Protein AF-A0A0J8FB85-F1 (afdb_monomer_lite)

pLDDT: mean 73.07, std 15.92, range [40.34, 92.5]

Foldseek 3Di:
DCPDDDPPVVLVVCVVVCCVVVNPPDAWDWDDDPVDIDTSDGDPVDDPPPPVPDPPPDPPDDDD

Radius of gyration: 16.31 Å; chains: 1; bounding box: 36×42×40 Å

Secondary st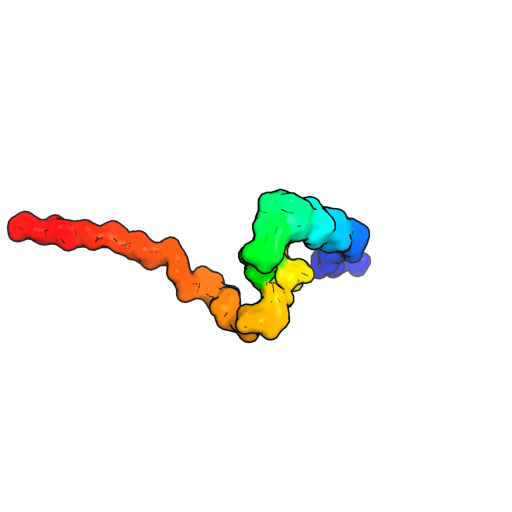ructure (DSSP, 8-state):
-------HHHHHHHHHHHHHHHGGG--EEEEE-SS-EEEEEE-TTS-S---S------------

Structure (mmCIF, N/CA/C/O backbone):
data_AF-A0A0J8FB85-F1
#
_entry.id   AF-A0A0J8FB85-F1
#
loop_
_atom_site.group_PDB
_atom_site.id
_atom_site.type_symbol
_atom_site.label_atom_id
_atom_site.label_alt_id
_atom_site.label_comp_id
_atom_site.label_asym_id
_atom_site.label_entity_id
_atom_site.label_seq_id
_atom_site.pdbx_PDB_ins_code
_atom_site.Cartn_x
_atom_site.Cartn_y
_atom_site.Cartn_z
_atom_site.occupancy
_atom_site.B_iso_or_equiv
_atom_site.auth_seq_id
_atom_site.auth_comp_id
_atom_site.auth_asym_id
_atom_site.auth_atom_id
_atom_site.pdbx_PDB_model_num
ATOM 1 N N . MET A 1 1 ? -11.200 8.140 19.285 1.00 40.34 1 MET A N 1
ATOM 2 C CA . MET A 1 1 ? -10.857 8.541 17.907 1.00 40.34 1 MET A CA 1
ATOM 3 C C . MET A 1 1 ? -9.681 7.677 17.484 1.00 40.34 1 MET A C 1
ATOM 5 O O . MET A 1 1 ? -8.549 8.080 17.689 1.00 40.34 1 MET A O 1
ATOM 9 N N . SER A 1 2 ? -9.950 6.472 16.992 1.00 45.38 2 SER A N 1
ATOM 10 C CA . SER A 1 2 ? -8.950 5.642 16.309 1.00 45.38 2 SER A CA 1
ATOM 11 C C . SER A 1 2 ? -9.659 5.145 15.067 1.00 45.38 2 SER A C 1
ATOM 13 O O . SER A 1 2 ? -10.192 4.044 15.030 1.00 45.38 2 SER A O 1
ATOM 15 N N . THR A 1 3 ? -9.866 6.084 14.151 1.00 42.16 3 THR A N 1
ATOM 16 C CA . THR A 1 3 ? -10.512 5.816 12.876 1.00 42.16 3 THR A CA 1
ATOM 17 C C . THR A 1 3 ? -9.462 5.149 12.012 1.00 42.16 3 THR A C 1
ATOM 19 O O . THR A 1 3 ? -8.416 5.749 11.777 1.00 42.16 3 THR A O 1
ATOM 22 N N . GLY A 1 4 ? -9.754 3.909 11.641 1.00 56.47 4 GLY A N 1
ATOM 23 C CA . GLY A 1 4 ? -9.046 3.079 10.685 1.00 56.47 4 GLY A CA 1
ATOM 24 C C . GLY A 1 4 ? -8.304 3.844 9.597 1.00 56.47 4 GLY A C 1
ATOM 25 O O . GLY A 1 4 ? -8.903 4.364 8.664 1.00 56.47 4 GLY A O 1
ATOM 26 N N . SER A 1 5 ? -7.004 4.007 9.790 1.00 62.75 5 SER A N 1
ATOM 27 C CA . SER A 1 5 ? -6.095 4.508 8.772 1.00 62.75 5 SER A CA 1
ATOM 28 C C . SER A 1 5 ? -4.757 3.879 9.103 1.00 62.75 5 SER A C 1
ATOM 30 O O . SER A 1 5 ? -4.273 3.998 10.233 1.00 62.75 5 SER A O 1
ATOM 32 N N . ILE A 1 6 ? -4.249 3.083 8.172 1.00 74.62 6 ILE A N 1
ATOM 33 C CA . ILE A 1 6 ? -3.090 2.227 8.393 1.00 74.62 6 ILE A CA 1
ATOM 34 C C . ILE A 1 6 ? -1.862 3.092 8.709 1.00 74.62 6 ILE A C 1
ATOM 36 O O . ILE A 1 6 ? -1.696 4.174 8.144 1.00 74.62 6 ILE A O 1
ATOM 40 N N . ASP A 1 7 ? -0.992 2.625 9.613 1.00 85.31 7 ASP A N 1
ATOM 41 C CA . ASP A 1 7 ? 0.240 3.339 9.953 1.00 85.31 7 ASP A CA 1
ATOM 42 C C . ASP A 1 7 ? 1.075 3.609 8.698 1.00 85.31 7 ASP A C 1
ATOM 44 O O . ASP A 1 7 ? 1.417 2.696 7.944 1.00 85.31 7 ASP A O 1
ATOM 48 N N . GLN A 1 8 ? 1.457 4.870 8.493 1.00 82.31 8 GLN A N 1
ATOM 49 C CA . GLN A 1 8 ? 2.216 5.279 7.310 1.00 82.31 8 GLN A CA 1
ATOM 50 C C . GLN A 1 8 ? 3.559 4.535 7.193 1.00 82.31 8 GLN A C 1
ATOM 52 O O . GLN A 1 8 ? 4.014 4.271 6.083 1.00 82.31 8 GLN A O 1
ATOM 57 N N . GLU A 1 9 ? 4.172 4.165 8.323 1.00 87.69 9 GLU A N 1
ATOM 58 C CA . GLU A 1 9 ? 5.398 3.356 8.359 1.00 87.69 9 GLU A CA 1
ATOM 59 C C . GLU A 1 9 ? 5.170 1.944 7.801 1.00 87.69 9 GLU A C 1
ATOM 61 O O . GLU A 1 9 ? 5.979 1.454 7.015 1.00 87.69 9 GLU A O 1
ATOM 66 N N . LEU A 1 10 ? 4.035 1.320 8.134 1.00 86.88 10 LEU A N 1
ATOM 67 C CA . LEU A 1 10 ? 3.660 0.008 7.608 1.00 86.88 10 LEU A CA 1
ATOM 68 C C . LEU A 1 10 ? 3.393 0.073 6.099 1.00 86.88 10 LEU A C 1
ATOM 70 O O . LEU A 1 10 ? 3.781 -0.829 5.357 1.00 86.88 10 LEU A O 1
ATOM 74 N N . VAL A 1 11 ? 2.757 1.151 5.632 1.00 87.44 11 VAL A N 1
ATOM 75 C CA . VAL A 1 11 ? 2.525 1.382 4.198 1.00 87.44 11 VAL A CA 1
ATOM 76 C C . VAL A 1 11 ? 3.848 1.470 3.433 1.00 87.44 11 VAL A C 1
ATOM 78 O O . VAL A 1 11 ? 3.988 0.847 2.377 1.00 87.44 11 VAL A O 1
ATOM 81 N N . ASP A 1 12 ? 4.825 2.203 3.968 1.00 89.12 12 ASP A N 1
ATOM 82 C CA . ASP A 1 12 ? 6.144 2.366 3.349 1.00 89.12 12 ASP A CA 1
ATOM 83 C C . ASP A 1 12 ? 6.931 1.043 3.326 1.00 89.12 12 ASP A C 1
ATOM 85 O O . ASP A 1 12 ? 7.528 0.675 2.308 1.00 89.12 12 ASP A O 1
ATOM 89 N N . GLU A 1 13 ? 6.857 0.263 4.409 1.00 92.44 13 GLU A N 1
ATOM 90 C CA . GLU A 1 13 ? 7.472 -1.065 4.483 1.00 92.44 13 GLU A CA 1
ATOM 91 C C . GLU A 1 13 ? 6.867 -2.026 3.450 1.00 92.44 13 GLU A C 1
ATOM 93 O O . GLU A 1 13 ? 7.599 -2.648 2.673 1.00 92.44 13 GLU A O 1
ATOM 98 N N . LEU A 1 14 ? 5.533 -2.104 3.377 1.00 89.75 14 LEU A N 1
ATOM 99 C CA . LEU A 1 14 ? 4.825 -2.936 2.401 1.00 89.75 14 LEU A CA 1
ATOM 100 C C . LEU A 1 14 ? 5.194 -2.549 0.967 1.00 89.75 14 LEU A C 1
ATOM 102 O O . LEU A 1 14 ? 5.472 -3.420 0.142 1.00 89.75 14 LEU A O 1
ATOM 106 N N . LEU A 1 15 ? 5.258 -1.250 0.670 1.00 87.81 15 LEU A N 1
ATOM 107 C CA . LEU A 1 15 ? 5.709 -0.743 -0.624 1.00 87.81 15 LEU A CA 1
ATOM 108 C C . LEU A 1 15 ? 7.130 -1.199 -0.959 1.00 87.81 15 LEU A C 1
ATOM 110 O O . LEU A 1 15 ? 7.380 -1.670 -2.072 1.00 87.81 15 LEU A O 1
ATOM 114 N N . SER A 1 16 ? 8.048 -1.078 -0.003 1.00 90.69 16 SER A N 1
ATOM 115 C CA . SER A 1 16 ? 9.453 -1.452 -0.167 1.00 90.69 16 SER A CA 1
ATOM 116 C C . SER A 1 16 ? 9.619 -2.953 -0.424 1.00 90.69 16 SER A C 1
ATOM 118 O O . SER A 1 16 ? 10.275 -3.366 -1.390 1.00 90.69 16 SER A O 1
ATOM 120 N N . VAL A 1 17 ? 8.951 -3.788 0.377 1.00 92.50 17 VAL A N 1
ATOM 121 C CA . VAL A 1 17 ? 8.984 -5.250 0.239 1.00 92.50 17 VAL A CA 1
ATOM 122 C C . VAL A 1 17 ? 8.342 -5.683 -1.074 1.00 92.50 17 VAL A C 1
ATOM 124 O O . VAL A 1 17 ? 8.945 -6.450 -1.825 1.00 92.50 17 VAL A O 1
ATOM 127 N N . CYS A 1 18 ? 7.157 -5.165 -1.406 1.00 88.44 18 CYS A N 1
ATOM 128 C CA . CYS A 1 18 ? 6.471 -5.510 -2.647 1.00 88.44 18 CYS A CA 1
ATOM 129 C C . CYS A 1 18 ? 7.264 -5.076 -3.884 1.00 88.44 18 CYS A C 1
ATOM 131 O O . CYS A 1 18 ? 7.340 -5.842 -4.841 1.00 88.44 18 CYS A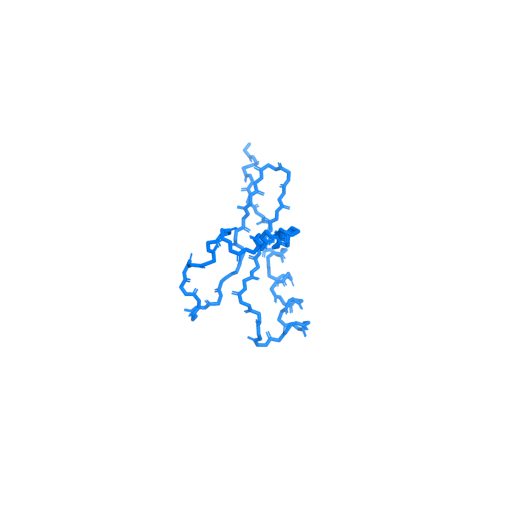 O 1
ATOM 133 N N . ARG A 1 19 ? 7.915 -3.905 -3.873 1.00 86.31 19 ARG A N 1
ATOM 134 C CA . ARG A 1 19 ? 8.820 -3.498 -4.962 1.00 86.31 19 ARG A CA 1
ATOM 135 C C . ARG A 1 19 ? 10.059 -4.375 -5.058 1.00 86.31 19 ARG A C 1
ATOM 137 O O . ARG A 1 19 ? 10.542 -4.599 -6.158 1.00 86.31 19 ARG A O 1
ATOM 144 N N . THR A 1 20 ? 10.563 -4.892 -3.945 1.00 90.88 20 THR A N 1
ATOM 145 C CA . THR A 1 20 ? 11.719 -5.798 -3.961 1.00 90.88 20 THR A CA 1
ATOM 146 C C . THR A 1 20 ? 11.338 -7.188 -4.473 1.00 90.88 20 THR A C 1
ATOM 148 O O . THR A 1 20 ? 12.079 -7.786 -5.248 1.00 90.88 20 THR A O 1
ATOM 151 N N . ALA A 1 21 ? 10.175 -7.701 -4.066 1.00 88.81 21 ALA A N 1
ATOM 152 C CA . ALA A 1 21 ? 9.718 -9.043 -4.413 1.00 88.81 21 ALA A CA 1
ATOM 153 C C . ALA A 1 21 ? 9.101 -9.130 -5.819 1.00 88.81 21 ALA A C 1
ATOM 155 O O . ALA A 1 21 ? 9.363 -10.083 -6.547 1.00 88.81 21 ALA A O 1
ATOM 156 N N . VAL A 1 22 ? 8.270 -8.152 -6.195 1.00 87.31 22 VAL A N 1
ATOM 157 C CA . VAL A 1 22 ? 7.557 -8.112 -7.487 1.00 87.31 22 VAL A CA 1
ATOM 158 C C . VAL A 1 22 ? 8.335 -7.303 -8.527 1.00 87.31 22 VAL A C 1
ATOM 160 O O . VAL A 1 22 ? 8.233 -7.565 -9.723 1.00 87.31 22 VAL A O 1
ATOM 163 N N . GLY A 1 23 ? 9.134 -6.327 -8.094 1.00 85.06 23 GLY A N 1
ATOM 164 C CA . GLY A 1 23 ? 9.858 -5.449 -9.003 1.00 85.06 23 GLY A CA 1
ATOM 165 C C . GLY A 1 23 ? 8.947 -4.429 -9.674 1.00 85.06 23 GLY A C 1
ATOM 166 O O . GLY A 1 23 ? 7.973 -3.931 -9.103 1.00 85.06 23 GLY A O 1
ATOM 167 N N . ASP A 1 24 ? 9.282 -4.123 -10.923 1.00 79.25 24 ASP A N 1
ATOM 168 C CA . ASP A 1 24 ? 8.604 -3.099 -11.716 1.00 79.25 24 ASP A CA 1
ATOM 169 C C . ASP A 1 24 ? 7.168 -3.502 -12.100 1.00 79.25 24 ASP A C 1
ATOM 171 O O . ASP A 1 24 ? 6.327 -2.649 -12.365 1.00 79.25 24 ASP A O 1
ATOM 175 N N . GLU A 1 25 ? 6.836 -4.798 -12.063 1.00 81.00 25 GLU A N 1
ATOM 176 C CA . GLU A 1 25 ? 5.501 -5.307 -12.409 1.00 81.00 25 GLU A CA 1
ATOM 177 C C . GLU A 1 25 ? 4.431 -5.062 -11.328 1.00 81.00 25 GLU A C 1
ATOM 179 O O . GLU A 1 25 ? 3.258 -5.385 -11.533 1.00 81.00 25 GLU A O 1
ATOM 184 N N . LEU A 1 26 ? 4.794 -4.471 -10.185 1.00 83.69 26 LEU A N 1
ATOM 185 C CA . LEU A 1 26 ? 3.862 -4.166 -9.101 1.00 83.69 26 LEU A CA 1
ATOM 186 C C . LEU A 1 26 ? 2.811 -3.130 -9.533 1.00 83.69 26 LEU A C 1
ATOM 188 O O . LEU A 1 26 ? 3.105 -1.940 -9.629 1.00 83.69 26 LEU A O 1
ATOM 192 N N . ARG A 1 27 ? 1.562 -3.568 -9.732 1.00 82.00 27 ARG A N 1
ATOM 193 C CA . ARG A 1 27 ? 0.462 -2.712 -10.222 1.00 82.00 27 ARG A CA 1
ATOM 194 C C . ARG A 1 27 ? -0.389 -2.073 -9.131 1.00 82.00 27 ARG A C 1
ATOM 196 O O . ARG A 1 27 ? -0.829 -0.938 -9.293 1.00 82.00 27 ARG A O 1
ATOM 203 N N . SER A 1 28 ? -0.627 -2.773 -8.030 1.00 84.56 28 SER A N 1
ATOM 204 C CA . SER A 1 28 ? -1.446 -2.264 -6.930 1.00 84.56 28 SER A CA 1
ATOM 205 C C . SER A 1 28 ? -1.131 -2.987 -5.629 1.00 84.56 28 SER A C 1
ATOM 207 O O . SER A 1 28 ? -0.794 -4.170 -5.650 1.00 84.56 28 SER A O 1
ATOM 209 N N . ILE A 1 29 ? -1.302 -2.290 -4.509 1.00 86.75 29 ILE A N 1
ATOM 210 C CA . ILE A 1 29 ? -1.317 -2.878 -3.168 1.00 86.75 29 ILE A CA 1
ATOM 211 C C . ILE A 1 29 ? -2.633 -2.475 -2.512 1.00 86.75 29 ILE A C 1
ATOM 213 O O . ILE A 1 29 ? -2.958 -1.289 -2.432 1.00 86.75 29 ILE A O 1
ATOM 217 N N . THR A 1 30 ? -3.376 -3.470 -2.043 1.00 87.06 30 THR A N 1
ATOM 218 C CA . THR A 1 30 ? -4.631 -3.289 -1.314 1.00 87.06 30 THR A CA 1
ATOM 219 C C . THR A 1 30 ? -4.519 -4.033 0.004 1.00 87.06 30 THR A C 1
ATOM 221 O O . THR A 1 30 ? -4.173 -5.214 0.020 1.00 87.06 30 THR A O 1
ATOM 224 N N . TYR A 1 31 ? -4.790 -3.329 1.094 1.00 84.56 31 TYR A N 1
ATOM 225 C CA . TYR A 1 31 ? -4.764 -3.857 2.442 1.00 84.56 31 TYR A CA 1
ATOM 226 C C . TYR A 1 31 ? -6.193 -4.106 2.909 1.00 84.56 31 TYR A C 1
ATOM 228 O O . TYR A 1 31 ? -7.051 -3.231 2.825 1.00 84.56 31 TYR A O 1
ATOM 236 N N . PHE A 1 32 ? -6.452 -5.330 3.349 1.00 85.00 32 PHE A N 1
ATOM 237 C CA . PHE A 1 32 ? -7.764 -5.761 3.808 1.00 85.00 32 PHE A CA 1
ATOM 238 C C . PHE A 1 32 ? -7.686 -5.958 5.316 1.00 85.00 32 PHE A C 1
ATOM 240 O O . PHE A 1 32 ? -6.885 -6.767 5.786 1.00 85.00 32 PHE A O 1
ATOM 247 N N . THR A 1 33 ? -8.513 -5.237 6.060 1.00 81.12 33 THR A N 1
ATOM 248 C CA . THR A 1 33 ? -8.747 -5.486 7.482 1.00 81.12 33 THR A CA 1
ATOM 249 C C . THR A 1 33 ? -10.139 -6.074 7.676 1.00 81.12 33 THR A C 1
ATOM 251 O O . THR A 1 33 ? -10.909 -6.242 6.729 1.00 81.12 33 THR A O 1
ATOM 254 N N . GLU A 1 34 ? -10.461 -6.430 8.917 1.00 82.44 34 GLU A N 1
ATOM 255 C CA . GLU A 1 34 ? -11.788 -6.941 9.263 1.00 82.44 34 GLU A CA 1
ATOM 256 C C . GLU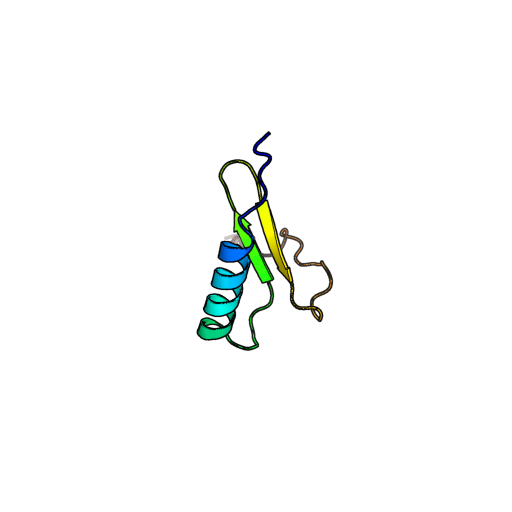 A 1 34 ? -12.896 -5.892 9.074 1.00 82.44 34 GLU A C 1
ATOM 258 O O . GLU A 1 34 ? -14.038 -6.268 8.815 1.00 82.44 34 GLU A O 1
ATOM 263 N N . ASP A 1 35 ? -12.562 -4.602 9.169 1.00 80.25 35 ASP A N 1
ATOM 264 C CA . ASP A 1 35 ? -13.533 -3.499 9.140 1.00 80.25 35 ASP A CA 1
ATOM 265 C C . ASP A 1 35 ? -13.499 -2.716 7.814 1.00 80.25 35 ASP A C 1
ATOM 267 O O . ASP A 1 35 ? -14.505 -2.145 7.392 1.00 80.25 35 ASP A O 1
ATOM 271 N N . GLU A 1 36 ? -12.361 -2.715 7.112 1.00 81.12 36 GLU A N 1
ATOM 272 C CA . GLU A 1 36 ? -12.136 -1.850 5.955 1.00 81.12 36 GLU A CA 1
ATOM 273 C C . GLU A 1 36 ? -11.199 -2.450 4.901 1.00 81.12 36 GLU A C 1
ATOM 275 O O . GLU A 1 36 ? -10.428 -3.384 5.125 1.00 81.12 36 GLU A O 1
ATOM 280 N N . VAL A 1 37 ? -11.265 -1.865 3.708 1.00 82.00 37 VAL A N 1
ATOM 281 C CA . VAL A 1 37 ? -10.357 -2.156 2.602 1.00 82.00 37 VAL A CA 1
ATOM 282 C C . VAL A 1 37 ? -9.701 -0.850 2.189 1.00 82.00 37 VAL A C 1
ATOM 284 O O . VAL A 1 37 ? -10.382 0.051 1.698 1.00 82.00 37 VAL A O 1
ATOM 287 N N . GLU A 1 38 ? -8.383 -0.759 2.354 1.00 83.00 38 GLU A N 1
ATOM 288 C CA . GLU A 1 38 ? -7.606 0.4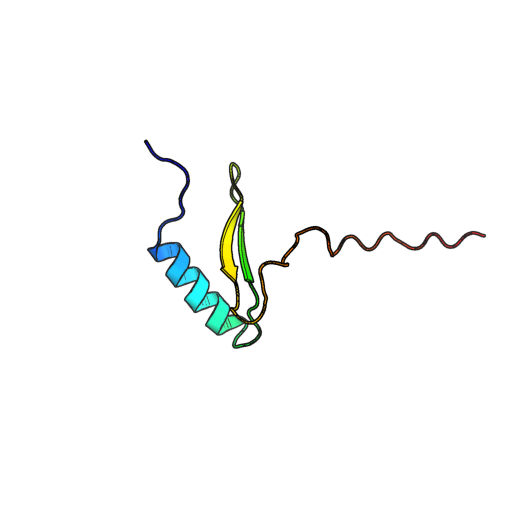39 2.048 1.00 83.00 38 GLU A CA 1
ATOM 289 C C . GLU A 1 38 ? -6.664 0.192 0.863 1.00 83.00 38 GLU A C 1
ATOM 291 O O . GLU A 1 38 ? -5.931 -0.798 0.789 1.00 83.00 38 GLU A O 1
ATOM 296 N N . GLN A 1 39 ? -6.688 1.094 -0.117 1.00 85.38 39 GLN A N 1
ATOM 297 C CA . GLN A 1 39 ? -5.812 1.019 -1.281 1.00 85.38 39 GLN A CA 1
ATOM 298 C C . GLN A 1 39 ? -4.515 1.786 -1.010 1.00 85.38 39 GLN A C 1
ATOM 300 O O . GLN A 1 39 ? -4.486 3.011 -1.104 1.00 85.38 39 GLN A O 1
ATOM 305 N N . LEU A 1 40 ? -3.439 1.050 -0.726 1.00 85.00 40 LEU A N 1
ATOM 306 C CA . LEU A 1 40 ? -2.143 1.607 -0.329 1.00 85.00 40 LEU A CA 1
ATOM 307 C C . LEU A 1 40 ? -1.286 2.065 -1.516 1.00 85.00 40 LEU A C 1
ATOM 309 O O . LEU A 1 40 ? -0.492 2.994 -1.398 1.00 85.00 40 LEU A O 1
ATOM 313 N N . TYR A 1 41 ? -1.425 1.411 -2.672 1.00 84.06 41 TYR A N 1
ATOM 314 C CA . TYR A 1 41 ? -0.664 1.758 -3.870 1.00 84.06 41 TYR A CA 1
ATOM 315 C C . TYR A 1 41 ? -1.439 1.461 -5.146 1.00 84.06 41 TYR A C 1
ATOM 317 O O . TYR A 1 41 ? -2.100 0.426 -5.270 1.00 84.06 41 TYR A O 1
ATOM 325 N N . LEU A 1 42 ? -1.285 2.342 -6.129 1.00 82.44 42 LEU A N 1
ATOM 326 C CA . LEU A 1 42 ? -1.691 2.123 -7.507 1.00 82.44 42 LEU A CA 1
ATOM 327 C C . LEU A 1 42 ? -0.608 2.683 -8.414 1.00 82.44 42 LEU A C 1
ATOM 329 O O . LEU A 1 42 ? -0.199 3.834 -8.260 1.00 82.44 42 LEU A O 1
ATOM 333 N N . ARG A 1 43 ? -0.141 1.866 -9.352 1.00 81.69 43 ARG A N 1
ATOM 334 C CA . ARG A 1 43 ? 0.830 2.301 -10.352 1.00 81.69 43 ARG A CA 1
ATOM 335 C C . ARG A 1 43 ? 0.170 3.357 -11.242 1.00 81.69 43 ARG A C 1
ATOM 337 O O . ARG A 1 43 ? -0.953 3.162 -11.691 1.00 81.69 43 ARG A O 1
ATOM 344 N N . SER A 1 44 ? 0.847 4.479 -11.474 1.00 68.56 44 SER A N 1
ATOM 345 C CA . SER A 1 44 ? 0.265 5.665 -12.125 1.00 68.56 44 SER A CA 1
ATOM 346 C C . SER A 1 44 ? -0.164 5.456 -13.582 1.00 68.56 44 SER A C 1
ATOM 348 O O . SER A 1 44 ? -0.909 6.265 -14.121 1.00 68.56 44 SER A O 1
ATOM 350 N N . ASP A 1 45 ? 0.325 4.401 -14.231 1.00 68.75 45 ASP A N 1
ATOM 351 C CA . ASP A 1 45 ? -0.092 3.958 -15.566 1.00 68.75 45 ASP A CA 1
ATOM 352 C C . ASP A 1 45 ? -1.378 3.121 -15.544 1.00 68.75 45 ASP A C 1
ATOM 354 O O . ASP A 1 45 ? -2.026 2.958 -16.575 1.00 68.75 45 ASP A O 1
ATOM 358 N N . LEU A 1 46 ? -1.748 2.590 -14.378 1.00 61.88 46 LEU A N 1
ATOM 359 C CA . LEU A 1 46 ? -3.024 1.945 -14.144 1.00 61.88 46 LEU A CA 1
ATOM 360 C C . LEU A 1 46 ? -3.957 3.013 -13.564 1.00 61.88 46 LEU A C 1
ATOM 362 O O . LEU A 1 46 ? -4.036 3.213 -12.354 1.00 61.88 46 LEU A O 1
ATOM 366 N N . GLU A 1 47 ? -4.670 3.738 -14.428 1.00 51.91 47 GLU A N 1
ATOM 367 C CA . GLU A 1 47 ? -5.823 4.522 -13.974 1.00 51.91 47 GLU A CA 1
ATOM 368 C C . GLU A 1 47 ? -6.760 3.601 -13.172 1.00 51.91 47 GLU A C 1
ATOM 370 O O . GLU A 1 47 ? -6.823 2.403 -13.458 1.00 51.91 47 GLU A O 1
ATOM 375 N N . ARG A 1 48 ? -7.453 4.165 -12.167 1.00 53.16 48 ARG A N 1
ATOM 376 C CA . ARG A 1 48 ? -8.246 3.581 -11.049 1.00 53.16 48 ARG A CA 1
ATOM 377 C C . ARG A 1 48 ? -9.283 2.484 -11.374 1.00 53.16 48 ARG A C 1
ATOM 379 O O . ARG A 1 48 ? -10.133 2.163 -10.561 1.00 53.16 48 ARG A O 1
ATOM 386 N N . THR A 1 49 ? -9.196 1.882 -12.541 1.00 49.22 49 THR A N 1
ATOM 387 C CA . THR A 1 49 ? -9.840 0.668 -13.036 1.00 49.22 49 THR A CA 1
ATOM 388 C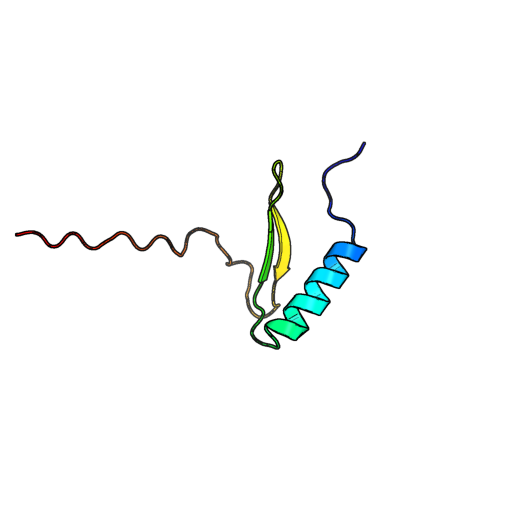 C . THR A 1 49 ? -9.221 -0.626 -12.491 1.00 49.22 49 THR A C 1
ATOM 390 O O . THR A 1 49 ? -9.352 -1.679 -13.109 1.00 49.22 49 THR A O 1
ATOM 393 N N . ALA A 1 50 ? -8.615 -0.614 -11.300 1.00 48.19 50 ALA A N 1
ATOM 394 C CA . ALA A 1 50 ? -8.609 -1.818 -10.463 1.00 48.19 50 ALA A CA 1
ATOM 395 C C . ALA A 1 50 ? -10.015 -1.983 -9.858 1.00 48.19 50 ALA A C 1
ATOM 397 O O . ALA A 1 50 ? -10.213 -1.969 -8.646 1.00 48.19 50 ALA A O 1
ATOM 398 N N . ASP A 1 51 ? -11.009 -2.049 -10.741 1.00 49.97 51 ASP A N 1
ATOM 399 C CA . ASP A 1 51 ? -12.359 -2.438 -10.407 1.00 49.97 51 ASP A CA 1
ATOM 400 C C . ASP A 1 51 ? -12.261 -3.898 -9.956 1.00 49.97 51 ASP A C 1
ATOM 402 O O . ASP A 1 51 ? -11.880 -4.789 -10.719 1.00 49.97 51 ASP A O 1
ATOM 406 N N . LEU A 1 52 ? -12.512 -4.135 -8.671 1.00 49.62 52 LEU A N 1
ATOM 407 C CA . LEU A 1 52 ? -12.482 -5.458 -8.053 1.00 49.62 52 LEU A CA 1
ATOM 408 C C . LEU A 1 52 ? -13.532 -6.426 -8.660 1.00 49.62 52 LEU A C 1
ATOM 410 O O . LEU A 1 52 ? -13.649 -7.565 -8.205 1.00 49.62 52 LEU A O 1
ATOM 414 N N . VAL A 1 53 ? -14.262 -6.049 -9.719 1.00 50.44 53 VAL A N 1
ATOM 415 C CA . VAL A 1 53 ? -15.092 -6.935 -10.544 1.00 50.44 53 VAL A CA 1
ATOM 416 C C . VAL A 1 53 ? -14.306 -7.394 -11.776 1.00 50.44 53 VAL A C 1
ATOM 418 O O . VAL A 1 53 ? -14.466 -6.874 -12.877 1.00 50.44 53 VAL A O 1
ATOM 421 N N . GLY A 1 54 ? -13.455 -8.415 -11.629 1.00 49.44 54 GLY A N 1
ATOM 422 C CA . GLY A 1 54 ? -12.665 -8.845 -12.790 1.00 49.44 54 GLY A CA 1
ATOM 423 C C . GLY A 1 54 ? -12.074 -10.246 -12.837 1.00 49.44 54 GLY A C 1
ATOM 424 O O . GLY A 1 54 ? -11.544 -10.601 -13.884 1.00 49.44 54 GLY A O 1
ATOM 425 N N . THR A 1 55 ? -12.144 -11.079 -11.791 1.00 43.47 55 THR A N 1
ATOM 426 C CA . THR A 1 55 ? -11.557 -12.437 -11.870 1.00 43.47 55 THR A CA 1
ATOM 427 C C . THR A 1 55 ? -12.438 -13.548 -11.310 1.00 43.47 55 THR A C 1
ATOM 429 O O . THR A 1 55 ? -11.945 -14.603 -10.921 1.00 43.47 55 THR A O 1
ATOM 432 N N . ARG A 1 56 ? -13.769 -13.413 -11.363 1.00 50.59 56 ARG A N 1
ATOM 433 C CA . ARG A 1 56 ? -14.632 -14.602 -11.283 1.00 50.59 56 ARG A CA 1
ATOM 434 C C . ARG A 1 56 ? -14.882 -15.132 -12.690 1.00 50.59 56 ARG A C 1
ATOM 436 O O . ARG A 1 56 ? -15.872 -14.785 -13.320 1.00 50.59 56 ARG A O 1
ATOM 443 N N . ARG A 1 57 ? -13.989 -15.992 -13.191 1.00 51.44 57 ARG A N 1
ATOM 444 C CA . ARG A 1 57 ? -14.289 -16.844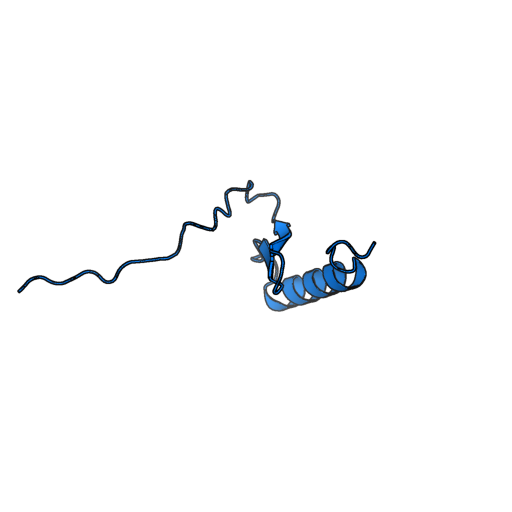 -14.354 1.00 51.44 57 ARG A CA 1
ATOM 445 C C . ARG A 1 57 ? -15.283 -17.917 -13.889 1.00 51.44 57 ARG A C 1
ATOM 447 O O . ARG A 1 57 ? -14.878 -18.778 -13.108 1.00 51.44 57 ARG A O 1
ATOM 454 N N . PRO A 1 58 ? -16.562 -17.906 -14.308 1.00 57.78 58 PRO A N 1
ATOM 455 C CA . PRO A 1 58 ? -17.440 -19.025 -14.005 1.00 57.78 58 PRO A CA 1
ATOM 456 C C . PRO A 1 58 ? -16.937 -20.276 -14.749 1.00 57.78 58 PRO A C 1
ATOM 458 O O . PRO A 1 58 ? -16.456 -20.166 -15.887 1.00 57.78 58 PRO A O 1
ATOM 461 N N . PRO A 1 59 ? -17.008 -21.469 -14.131 1.00 57.03 59 PRO A N 1
ATOM 462 C CA . PRO A 1 59 ? -16.723 -22.712 -14.831 1.00 57.03 59 PRO A CA 1
ATOM 463 C C . PRO A 1 59 ? -17.676 -22.834 -16.027 1.00 57.03 59 PRO A C 1
ATOM 465 O O . PRO A 1 59 ? -18.888 -22.670 -15.888 1.00 57.03 59 PRO A O 1
ATOM 468 N N . ARG A 1 60 ? -17.126 -23.086 -17.222 1.00 64.50 60 ARG A N 1
ATOM 469 C CA . ARG A 1 60 ? -17.932 -23.396 -18.408 1.00 64.50 60 ARG A CA 1
ATOM 470 C C . ARG A 1 60 ? -18.634 -24.725 -18.147 1.00 64.50 60 ARG A C 1
ATOM 472 O O . ARG A 1 60 ? -17.972 -25.758 -18.108 1.00 64.50 60 ARG A O 1
ATOM 479 N N . LEU A 1 61 ? -19.952 -24.689 -17.967 1.00 66.94 61 LEU A N 1
ATOM 480 C CA . LEU A 1 61 ? -20.768 -25.895 -17.990 1.00 66.94 61 LEU A CA 1
ATOM 481 C C . LEU A 1 61 ? -20.699 -26.462 -19.415 1.00 66.94 61 LEU A C 1
ATOM 483 O O . LEU A 1 61 ? -21.226 -25.865 -20.354 1.00 66.94 61 LEU A O 1
ATOM 487 N N . VAL A 1 62 ? -20.003 -27.584 -19.585 1.00 70.19 62 VAL A N 1
ATOM 488 C CA . VAL A 1 62 ? -20.189 -28.431 -20.763 1.00 70.19 62 VAL A CA 1
ATOM 489 C C . VAL A 1 62 ? -21.573 -29.059 -20.627 1.00 70.19 62 VAL A C 1
ATOM 491 O O . VAL A 1 62 ? -21.860 -29.728 -19.638 1.00 70.19 62 VAL A O 1
ATOM 494 N N . SER A 1 63 ? -22.464 -28.741 -21.562 1.00 62.47 63 SER A N 1
ATOM 495 C CA . SER A 1 63 ? -23.755 -29.427 -21.664 1.00 62.47 63 SER A CA 1
ATOM 496 C C . SER A 1 63 ? -23.545 -30.775 -22.374 1.00 62.47 63 SER A C 1
ATOM 498 O O . SER A 1 63 ? -22.678 -30.825 -23.251 1.00 62.47 63 SER A O 1
ATOM 500 N N . PRO A 1 64 ? -24.261 -31.841 -21.967 1.00 68.12 64 PRO A N 1
ATOM 501 C CA . PRO A 1 64 ? -24.146 -33.184 -22.542 1.00 68.12 64 PRO A CA 1
ATOM 502 C C . PRO A 1 64 ? -24.700 -33.286 -23.968 1.00 68.12 64 PRO A C 1
ATOM 504 O O . PRO A 1 64 ? -25.597 -32.484 -24.319 1.00 68.12 64 PRO A O 1
#

Sequence (64 aa):
MSTGSIDQELVDELLSVCRTAVGDELRSITYFTEDEVEQLYLRSDLERTADLVGTRRPPRLVSP